Protein AF-A0A8J2JM93-F1 (afdb_monomer)

Sequence (73 aa):
MASQTKGLFQRAIALSGSAVAPWGFTPPEVVHAKSKQIAEFFQCPTDSPALLTKCLQEVPVSELLSMLKDDMV

Organism: NCBI:txid39272

InterPro domains:
  IPR002018 Carboxylesterase, type B [PF00135] (3-69)

pLDDT: mean 89.88, std 12.25, range [37.12, 97.06]

Solvent-accessible surface area (backbone atoms only — not comparable to full-atom values): 4814 Å² total; per-residue (Å²): 133,72,73,88,61,65,82,79,62,95,77,87,85,75,76,99,59,55,83,81,38,83,90,59,58,77,60,68,70,60,50,53,53,50,53,42,54,54,27,55,75,72,71,30,56,78,92,39,76,69,56,26,51,54,44,60,70,68,51,55,67,75,60,65,53,52,64,58,59,66,75,74,112

Foldseek 3Di:
DDPVCPPVDDDDDDDPDDCPPPVNDDDPVVVLVVLVVLCVVLVFDSPDPVRSVVSVVPDDPVVSCVVVVVVVD

Secondary structure (DSSP, 8-state):
--GGGTTS-S-----S--TTSTTT---HHHHHHHHHHHHHHTT---S-HHHHHHHHHHS-HHHHTHHHHHTT-

Mean predicted aligned error: 5.38 Å

Radius of gyration: 16.6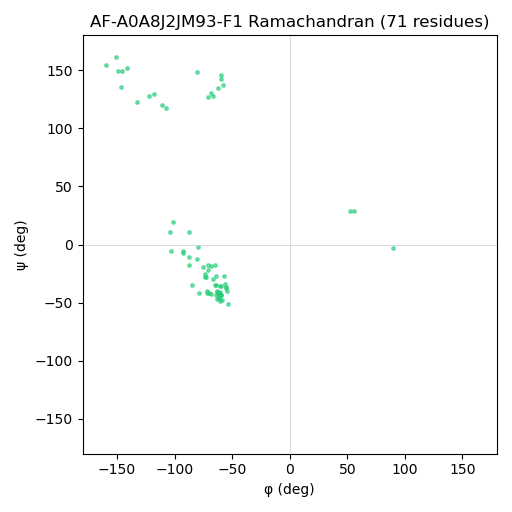8 Å; Cα contacts (8 Å, |Δi|>4): 27; chains: 1; bounding box: 42×32×25 Å

Nearest PDB structures (foldseek):
  7n4y-assembly1_B  TM=8.771E-01  e=5.127E-01  Bos indicus x Bos taurus

Structure (mmCIF, N/CA/C/O backbone):
data_AF-A0A8J2JM93-F1
#
_entry.id   AF-A0A8J2JM93-F1
#
loop_
_atom_site.group_PDB
_atom_site.id
_atom_site.type_symbol
_atom_site.label_atom_id
_atom_site.label_alt_id
_atom_site.label_comp_id
_atom_site.label_asym_id
_atom_site.label_entity_id
_atom_site.label_seq_id
_atom_site.pdbx_PDB_ins_code
_atom_site.Cartn_x
_atom_site.Cartn_y
_atom_site.Cartn_z
_atom_site.occupancy
_atom_site.B_iso_or_equiv
_atom_site.auth_seq_id
_atom_site.auth_comp_id
_atom_site.auth_asym_id
_atom_site.auth_atom_id
_atom_site.pdbx_PDB_model_num
ATOM 1 N N . MET A 1 1 ? -16.461 -1.479 -3.086 1.00 63.69 1 MET A N 1
ATOM 2 C CA . MET A 1 1 ? -16.746 -1.490 -1.631 1.00 63.69 1 MET A CA 1
ATOM 3 C C . MET A 1 1 ? -16.559 -2.918 -1.131 1.00 63.69 1 MET A C 1
ATOM 5 O O . MET A 1 1 ? -17.025 -3.823 -1.811 1.00 63.69 1 MET A O 1
ATOM 9 N N . ALA A 1 2 ? -15.822 -3.139 -0.038 1.00 84.00 2 ALA A N 1
ATOM 10 C CA . ALA A 1 2 ? -15.461 -4.490 0.409 1.00 84.00 2 ALA A CA 1
ATOM 11 C C . ALA A 1 2 ? -16.679 -5.247 0.968 1.00 84.00 2 ALA A C 1
ATOM 13 O O . ALA A 1 2 ? -17.356 -4.751 1.864 1.00 84.00 2 ALA A O 1
ATOM 14 N N . SER A 1 3 ? -16.959 -6.451 0.460 1.00 90.44 3 SER A N 1
ATOM 15 C CA . SER A 1 3 ? -18.082 -7.282 0.927 1.00 90.44 3 SER A CA 1
ATOM 16 C C . SER A 1 3 ? -17.909 -7.739 2.376 1.00 90.44 3 SER A C 1
ATOM 18 O O . SER A 1 3 ? -18.882 -7.788 3.122 1.00 90.44 3 SER A O 1
ATOM 20 N N . GLN A 1 4 ? -16.665 -8.010 2.782 1.00 94.50 4 GLN A N 1
ATOM 21 C CA . GLN A 1 4 ? -16.319 -8.555 4.098 1.00 94.50 4 GLN A CA 1
ATOM 22 C C . GLN A 1 4 ? -16.571 -7.582 5.257 1.00 94.50 4 GLN A C 1
ATOM 24 O O . GLN A 1 4 ? -16.643 -8.011 6.402 1.00 94.50 4 GLN A O 1
ATOM 29 N N . THR A 1 5 ? -16.705 -6.280 4.986 1.00 93.94 5 THR A N 1
ATOM 30 C CA . THR A 1 5 ? -16.965 -5.276 6.030 1.00 93.94 5 THR A CA 1
ATOM 31 C C . THR A 1 5 ? -18.456 -5.002 6.235 1.00 93.94 5 THR A C 1
ATOM 33 O O . THR A 1 5 ? -18.835 -4.273 7.155 1.00 93.94 5 THR A O 1
ATOM 36 N N . LYS A 1 6 ? -19.328 -5.583 5.399 1.00 92.69 6 LYS A N 1
ATOM 37 C CA . LYS A 1 6 ? -20.776 -5.386 5.479 1.00 92.69 6 LYS A CA 1
ATOM 38 C C . LYS A 1 6 ? -21.324 -5.999 6.771 1.00 92.69 6 LYS A C 1
ATOM 40 O O . LYS A 1 6 ? -21.110 -7.171 7.047 1.00 92.69 6 LYS A O 1
ATOM 45 N N . GLY A 1 7 ? -22.073 -5.204 7.535 1.00 94.19 7 GLY A N 1
ATOM 46 C CA . GLY A 1 7 ? -22.693 -5.637 8.793 1.00 94.19 7 GLY A CA 1
ATOM 47 C C . G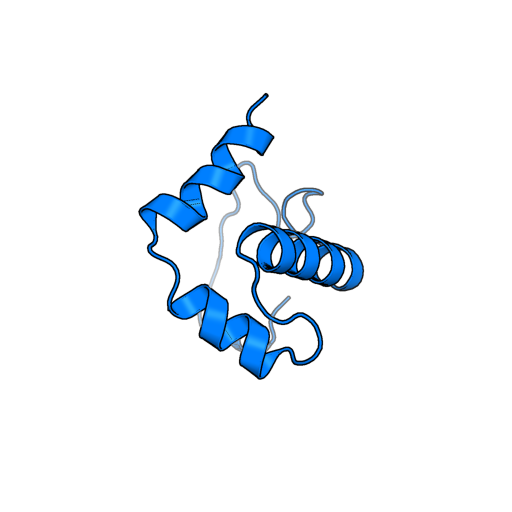LY A 1 7 ? -21.828 -5.444 10.041 1.00 94.19 7 GLY A C 1
ATOM 48 O O . GLY A 1 7 ? -22.322 -5.674 11.138 1.00 94.19 7 GLY A O 1
ATOM 49 N N . LEU A 1 8 ? -20.583 -4.968 9.906 1.00 96.94 8 LEU A N 1
ATOM 50 C CA . LEU A 1 8 ? -19.711 -4.678 11.055 1.00 96.94 8 LEU A CA 1
ATOM 51 C C . LEU A 1 8 ? -20.005 -3.323 11.723 1.00 96.94 8 LEU A C 1
ATOM 53 O O . LEU A 1 8 ? -19.519 -3.050 12.815 1.00 96.94 8 LEU A O 1
ATOM 57 N N . PHE A 1 9 ? -20.793 -2.463 11.077 1.00 95.25 9 PHE A N 1
ATOM 58 C CA . PHE A 1 9 ? -21.195 -1.154 11.588 1.00 95.25 9 PHE A CA 1
ATOM 59 C C . PHE A 1 9 ? -22.617 -0.819 11.136 1.00 95.25 9 PHE A C 1
ATOM 61 O O . PHE A 1 9 ? -23.057 -1.218 10.056 1.00 95.25 9 PHE A O 1
ATOM 68 N N . GLN A 1 10 ? -23.337 -0.057 11.962 1.00 96.88 10 GLN A N 1
ATOM 69 C CA . GLN A 1 10 ? -24.722 0.325 11.678 1.00 96.88 10 GLN A CA 1
ATOM 70 C C . GLN A 1 10 ? -24.821 1.567 10.781 1.00 96.88 10 GLN A C 1
ATOM 72 O O . GLN A 1 10 ? -25.763 1.678 9.993 1.00 96.88 10 GLN A O 1
ATOM 77 N N . ARG A 1 11 ? -23.889 2.522 10.929 1.00 95.56 11 ARG A N 1
ATOM 78 C CA . ARG A 1 11 ? -23.854 3.813 10.214 1.00 95.56 11 ARG A CA 1
ATOM 79 C C . ARG A 1 11 ? -22.407 4.297 10.065 1.00 95.56 11 ARG A C 1
ATOM 81 O O . ARG A 1 11 ? -21.541 3.868 10.820 1.00 95.56 11 ARG A O 1
ATOM 88 N N . ALA A 1 12 ? -22.173 5.215 9.131 1.00 94.06 12 ALA A N 1
ATOM 89 C CA . ALA A 1 12 ? -20.901 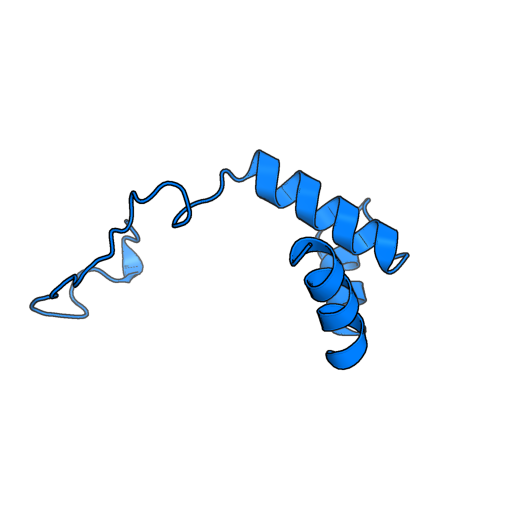5.912 8.945 1.00 94.06 12 ALA A CA 1
ATOM 90 C C . ALA 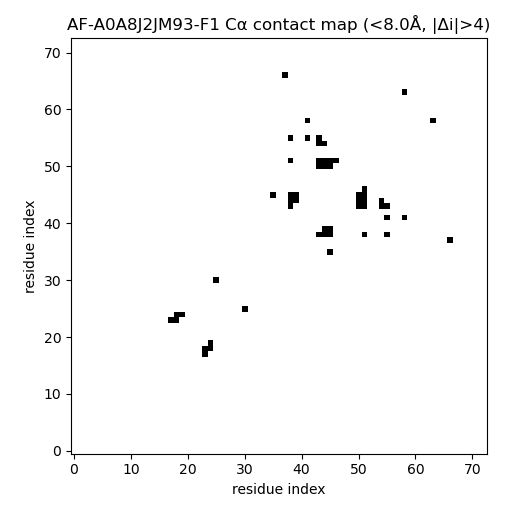A 1 12 ? -21.153 7.387 8.588 1.00 94.06 12 ALA A C 1
ATOM 92 O O . ALA A 1 12 ? -22.186 7.709 7.998 1.00 94.06 12 ALA A O 1
ATOM 93 N N . ILE A 1 13 ? -20.213 8.267 8.939 1.00 96.31 13 ILE A N 1
ATOM 94 C CA . ILE A 1 13 ? -20.201 9.683 8.548 1.00 96.31 13 ILE A CA 1
ATOM 95 C C . ILE A 1 13 ? -18.885 9.932 7.811 1.00 96.31 13 ILE A C 1
ATOM 97 O O . ILE A 1 13 ? -17.822 9.604 8.332 1.00 96.31 13 ILE A O 1
ATOM 101 N N . ALA A 1 14 ? -18.956 10.504 6.610 1.00 96.25 14 ALA A N 1
ATOM 102 C CA . ALA A 1 14 ? -17.787 10.908 5.837 1.00 96.25 14 ALA A CA 1
ATOM 103 C C . ALA A 1 14 ? -17.680 12.439 5.850 1.00 96.25 14 ALA A C 1
ATOM 105 O O . ALA A 1 14 ? -18.590 13.125 5.386 1.00 96.25 14 ALA A O 1
ATOM 106 N N . LEU A 1 15 ? -16.590 12.970 6.409 1.00 97.00 15 LEU A N 1
ATOM 107 C CA . LEU A 1 15 ? -16.323 14.407 6.505 1.00 97.00 15 LEU A CA 1
ATOM 108 C C . LEU A 1 15 ? -15.151 14.757 5.589 1.00 97.00 15 LEU A C 1
ATOM 110 O O . LEU A 1 15 ? -14.064 14.212 5.755 1.00 97.00 15 LEU A O 1
ATOM 114 N N . SER A 1 16 ? -15.386 15.647 4.622 1.00 95.88 16 SER A N 1
ATOM 115 C CA . SER A 1 16 ? -14.367 16.153 3.685 1.00 95.88 16 SER A CA 1
ATOM 116 C C . SER A 1 16 ? -13.555 15.067 2.952 1.00 95.88 16 SER A C 1
ATOM 118 O O . SER A 1 16 ? -12.412 15.295 2.569 1.00 95.88 16 SER A O 1
ATOM 120 N N . GLY A 1 17 ? -14.141 13.885 2.735 1.00 93.00 17 GLY A N 1
ATOM 121 C CA . GLY A 1 17 ? -13.497 12.753 2.069 1.00 93.00 17 GLY A CA 1
ATOM 122 C C . GLY A 1 17 ? -14.514 11.750 1.526 1.00 93.00 17 GLY A C 1
ATOM 123 O O . GLY A 1 17 ? -15.642 11.668 2.011 1.00 93.00 17 GLY A O 1
ATOM 124 N N . SER A 1 18 ? -14.127 10.996 0.497 1.00 93.31 18 SER A N 1
ATOM 125 C CA . SER A 1 18 ? -14.977 9.991 -0.152 1.00 93.31 18 SER A CA 1
ATOM 126 C C . SER A 1 18 ? -14.139 8.836 -0.696 1.00 93.31 18 SER A C 1
ATOM 128 O O . SER A 1 18 ? -13.012 9.043 -1.139 1.00 93.31 18 SER A O 1
ATOM 130 N N . ALA A 1 19 ? -14.710 7.628 -0.727 1.00 91.50 19 ALA A N 1
ATOM 131 C C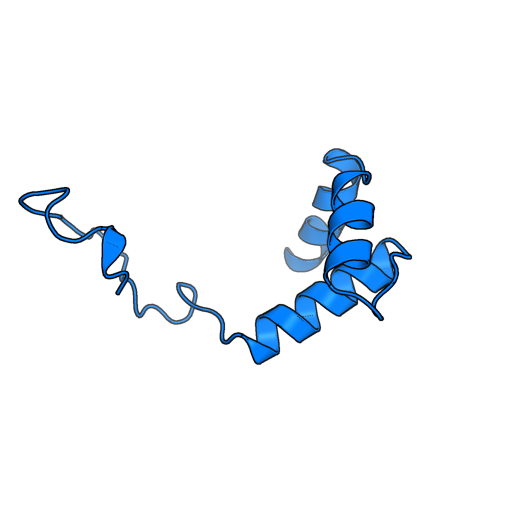A . ALA A 1 19 ? -14.057 6.434 -1.271 1.00 91.50 19 ALA A CA 1
ATOM 132 C C . ALA A 1 19 ? -13.780 6.515 -2.785 1.00 91.50 19 ALA A C 1
ATOM 134 O O . ALA A 1 19 ? -12.985 5.738 -3.299 1.00 91.50 19 ALA A O 1
ATOM 135 N N . VAL A 1 20 ? -14.449 7.428 -3.496 1.00 92.50 20 VAL A N 1
ATOM 136 C CA . VAL A 1 20 ? -14.262 7.658 -4.941 1.00 92.50 20 VAL A CA 1
ATOM 137 C C . VAL A 1 20 ? -13.460 8.926 -5.238 1.00 92.50 20 VAL A C 1
ATOM 139 O O . VAL A 1 20 ? -13.421 9.376 -6.380 1.00 92.50 20 VAL A O 1
ATOM 142 N N . ALA A 1 21 ? -12.844 9.539 -4.222 1.00 94.81 21 ALA A N 1
ATOM 143 C CA . ALA A 1 21 ? -11.927 10.646 -4.458 1.00 94.81 21 ALA A CA 1
ATOM 144 C C . ALA A 1 21 ? -10.758 10.175 -5.355 1.00 94.81 21 ALA A C 1
ATOM 146 O O . ALA A 1 21 ? -10.283 9.055 -5.157 1.00 94.81 21 ALA A O 1
ATOM 147 N N . PRO A 1 22 ? -10.248 11.001 -6.293 1.00 92.56 22 PRO A N 1
ATOM 148 C CA . PRO A 1 22 ? -9.183 10.592 -7.221 1.00 92.56 22 PRO A CA 1
ATOM 149 C C . PRO A 1 22 ? -7.893 10.098 -6.548 1.00 92.56 22 PRO A C 1
ATOM 151 O O . PRO A 1 22 ? -7.171 9.292 -7.116 1.00 92.56 22 PRO A O 1
ATOM 154 N N . TRP A 1 23 ? -7.612 10.567 -5.330 1.00 89.81 23 TRP A N 1
ATOM 155 C CA . TRP A 1 23 ? -6.467 10.155 -4.510 1.00 89.81 23 TRP A CA 1
ATOM 156 C C . TRP A 1 23 ? -6.787 8.993 -3.551 1.00 89.81 23 TRP A C 1
ATOM 158 O O . TRP A 1 23 ? -5.894 8.485 -2.879 1.00 89.81 23 TRP A O 1
ATOM 168 N N . GLY A 1 24 ? -8.056 8.583 -3.452 1.00 92.38 24 GLY A N 1
ATOM 169 C CA . GLY A 1 24 ? -8.526 7.531 -2.544 1.00 92.38 24 GLY A CA 1
ATOM 170 C C . GLY A 1 24 ? -8.440 6.116 -3.125 1.00 92.38 24 GLY A C 1
ATOM 171 O O . GLY A 1 24 ? -8.615 5.144 -2.389 1.00 92.38 24 GLY A O 1
ATOM 172 N N . PHE A 1 25 ? -8.175 5.984 -4.428 1.00 93.12 25 PHE A N 1
ATOM 173 C CA . PHE A 1 25 ? -7.992 4.704 -5.105 1.00 93.12 25 PHE A CA 1
ATOM 174 C C . PHE A 1 25 ? -6.971 4.831 -6.237 1.00 93.12 25 PHE A C 1
ATOM 176 O O . PHE A 1 25 ? -7.055 5.746 -7.051 1.00 93.12 25 PHE A O 1
ATOM 183 N N . THR A 1 26 ? -6.065 3.859 -6.325 1.00 94.12 26 THR A N 1
ATOM 184 C CA . THR A 1 26 ? -5.096 3.744 -7.417 1.00 94.12 26 THR A CA 1
ATOM 185 C C . THR A 1 26 ? -5.348 2.435 -8.164 1.00 94.12 26 THR A C 1
ATOM 187 O O . THR A 1 26 ? -5.422 1.387 -7.515 1.00 94.12 26 THR A O 1
ATOM 190 N N . PRO A 1 27 ? -5.466 2.457 -9.502 1.00 94.12 27 PRO A N 1
ATOM 191 C CA . PRO A 1 27 ? -5.663 1.246 -10.288 1.00 94.12 2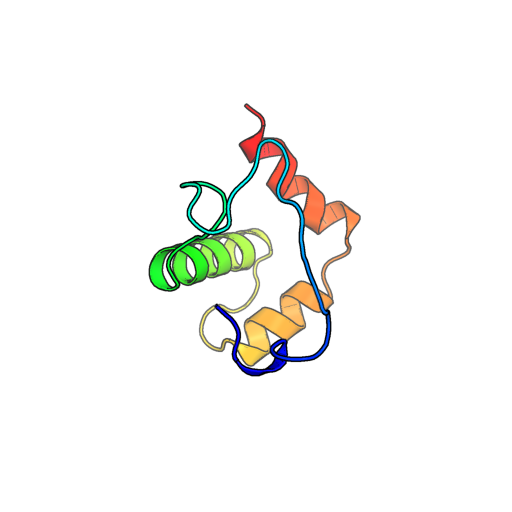7 PRO A CA 1
ATOM 192 C C . PRO A 1 27 ? -4.523 0.222 -10.122 1.00 94.12 27 PRO A C 1
ATOM 194 O O . PRO A 1 27 ? -3.363 0.627 -9.978 1.00 94.12 27 PRO A O 1
ATOM 197 N N . PRO A 1 28 ? -4.810 -1.095 -10.169 1.00 94.69 28 PRO A N 1
ATOM 198 C CA . PRO A 1 28 ? -3.808 -2.141 -9.948 1.00 94.69 28 PRO A CA 1
ATOM 199 C C . PRO A 1 28 ? -2.582 -2.043 -10.860 1.00 94.69 28 PRO A C 1
ATOM 201 O O . PRO A 1 28 ? -1.466 -2.288 -10.412 1.00 94.69 28 PRO A O 1
ATOM 204 N N . GLU A 1 29 ? -2.757 -1.649 -12.120 1.00 94.62 29 GLU A N 1
ATOM 205 C CA . GLU A 1 29 ? -1.670 -1.494 -13.085 1.00 94.62 29 GLU A CA 1
ATOM 206 C C . GLU A 1 29 ? -0.671 -0.404 -12.675 1.00 94.62 29 GLU A C 1
ATOM 208 O O . GLU A 1 29 ? 0.542 -0.608 -12.767 1.00 94.62 29 GLU A O 1
ATOM 213 N N . VAL A 1 30 ? -1.169 0.716 -12.142 1.00 94.50 30 VAL A N 1
ATOM 214 C CA . VAL A 1 30 ? -0.335 1.815 -11.643 1.00 94.50 30 VAL A CA 1
ATOM 215 C C . VAL A 1 30 ? 0.377 1.388 -10.363 1.00 94.50 30 VAL A C 1
ATOM 217 O O . VAL A 1 30 ? 1.569 1.648 -10.209 1.00 94.50 30 VAL A O 1
ATOM 220 N N . VAL A 1 31 ? -0.324 0.688 -9.463 1.00 93.75 31 VAL A N 1
ATOM 221 C CA . VAL A 1 31 ? 0.280 0.153 -8.232 1.00 93.75 31 VAL A CA 1
ATOM 222 C C . VAL A 1 31 ? 1.396 -0.834 -8.567 1.00 93.75 31 VAL A C 1
ATOM 224 O O . VAL A 1 31 ? 2.487 -0.703 -8.027 1.00 93.75 31 VAL A O 1
ATOM 227 N N . HIS A 1 32 ? 1.176 -1.767 -9.495 1.00 93.50 32 HIS A N 1
ATOM 228 C CA . HIS A 1 32 ? 2.192 -2.742 -9.896 1.00 93.50 32 HIS A CA 1
ATOM 229 C C . HIS A 1 32 ? 3.435 -2.078 -10.499 1.00 93.50 32 HIS A C 1
ATOM 231 O O . HIS A 1 32 ? 4.553 -2.482 -10.175 1.00 93.50 32 HIS A O 1
ATOM 237 N N . ALA A 1 33 ? 3.261 -1.061 -11.348 1.00 93.19 33 ALA A N 1
ATOM 238 C CA . ALA A 1 33 ? 4.383 -0.311 -11.908 1.00 93.19 33 ALA A CA 1
ATOM 239 C C . ALA A 1 33 ? 5.182 0.411 -10.809 1.00 93.19 33 ALA A C 1
ATOM 241 O O . ALA A 1 33 ? 6.40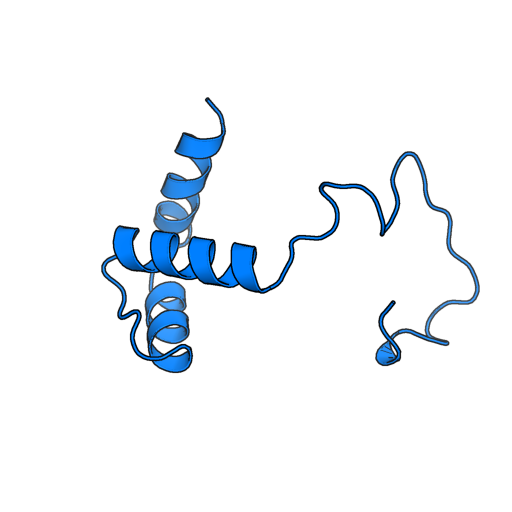3 0.274 -10.751 1.00 93.19 33 ALA A O 1
ATOM 242 N N . LYS A 1 34 ? 4.497 1.095 -9.883 1.00 92.06 34 LYS A N 1
ATOM 243 C CA . LYS A 1 34 ? 5.143 1.762 -8.741 1.00 92.06 34 LYS A CA 1
ATOM 244 C C . LYS A 1 34 ? 5.849 0.778 -7.808 1.00 92.06 34 LYS A C 1
ATOM 246 O O . LYS A 1 34 ? 6.965 1.040 -7.377 1.00 92.06 34 LYS A O 1
ATOM 251 N N . SER A 1 35 ? 5.246 -0.378 -7.526 1.00 93.00 35 SER A N 1
ATOM 252 C CA . SER A 1 35 ? 5.875 -1.428 -6.715 1.00 93.00 35 SER A CA 1
ATOM 253 C C . SER A 1 35 ? 7.173 -1.946 -7.336 1.00 93.00 35 SER A C 1
ATOM 255 O O . SER A 1 35 ? 8.115 -2.228 -6.600 1.00 93.00 35 SER A O 1
ATOM 257 N N . LYS A 1 36 ? 7.252 -2.037 -8.670 1.00 93.38 36 LYS A N 1
ATOM 258 C CA . LYS A 1 36 ? 8.500 -2.389 -9.363 1.00 93.38 36 LYS A CA 1
ATOM 259 C C . LYS A 1 36 ? 9.553 -1.291 -9.247 1.00 93.38 36 LYS A C 1
ATOM 261 O O . LYS A 1 36 ? 10.687 -1.616 -8.937 1.00 93.38 36 LYS A O 1
ATOM 266 N N . GLN A 1 37 ? 9.175 -0.021 -9.399 1.00 92.50 37 GLN A N 1
ATOM 267 C CA . GLN A 1 37 ? 10.098 1.110 -9.214 1.00 92.50 37 GLN A CA 1
ATOM 268 C C . GLN A 1 37 ? 10.688 1.145 -7.796 1.00 92.50 37 GLN A C 1
ATOM 270 O O . GLN A 1 37 ? 11.893 1.315 -7.634 1.00 92.50 37 GLN A O 1
ATOM 275 N N . ILE A 1 38 ? 9.854 0.915 -6.772 1.00 93.25 38 ILE A N 1
ATOM 276 C CA . ILE A 1 38 ? 10.307 0.789 -5.377 1.00 93.25 38 ILE A CA 1
ATOM 277 C C . ILE A 1 38 ? 11.310 -0.363 -5.248 1.00 93.25 38 ILE A C 1
ATOM 279 O O . ILE A 1 38 ? 12.371 -0.208 -4.651 1.00 93.25 38 ILE A O 1
ATOM 283 N N . ALA A 1 39 ? 10.980 -1.528 -5.808 1.00 93.88 39 ALA A N 1
ATOM 284 C CA . ALA A 1 39 ? 11.855 -2.690 -5.750 1.00 93.88 39 ALA A CA 1
ATOM 285 C C . ALA A 1 39 ? 13.194 -2.438 -6.459 1.00 93.88 39 ALA A C 1
ATOM 287 O O . ALA A 1 39 ? 14.232 -2.762 -5.898 1.00 93.88 39 ALA A O 1
ATOM 288 N N . GLU A 1 40 ? 13.192 -1.806 -7.632 1.00 93.50 40 GLU A N 1
ATOM 289 C CA . GLU A 1 40 ? 14.407 -1.435 -8.368 1.00 93.50 40 GLU A CA 1
ATOM 290 C C . GLU A 1 40 ? 15.292 -0.472 -7.566 1.00 93.50 40 GLU A C 1
ATOM 292 O O . GLU A 1 40 ? 16.507 -0.667 -7.514 1.00 93.50 40 GLU A O 1
ATOM 297 N N . PHE A 1 41 ? 14.696 0.509 -6.879 1.00 92.75 41 PHE A N 1
ATOM 298 C CA . PHE A 1 41 ? 15.420 1.452 -6.022 1.00 92.75 41 PHE A CA 1
ATOM 299 C C . PHE A 1 41 ? 16.174 0.747 -4.884 1.00 92.75 41 PHE A C 1
ATOM 301 O O . PHE A 1 41 ? 17.344 1.039 -4.642 1.00 92.75 41 PHE A O 1
ATOM 308 N N . PHE A 1 42 ? 15.536 -0.230 -4.232 1.00 94.12 42 PHE A N 1
ATOM 309 C CA . PHE A 1 42 ? 16.153 -1.044 -3.175 1.00 94.12 42 PHE A CA 1
ATOM 310 C C . PHE A 1 42 ? 16.888 -2.286 -3.701 1.00 94.12 42 PHE A C 1
ATOM 312 O O . PHE A 1 42 ? 17.271 -3.148 -2.914 1.00 94.12 42 PHE A O 1
ATOM 319 N N . GLN A 1 43 ? 17.092 -2.393 -5.021 1.00 94.31 43 GLN A N 1
ATOM 320 C CA . GLN A 1 43 ? 17.754 -3.530 -5.676 1.00 94.31 43 GLN A CA 1
ATOM 321 C C . GLN A 1 43 ? 17.101 -4.893 -5.368 1.00 94.31 43 GLN A C 1
ATOM 323 O O 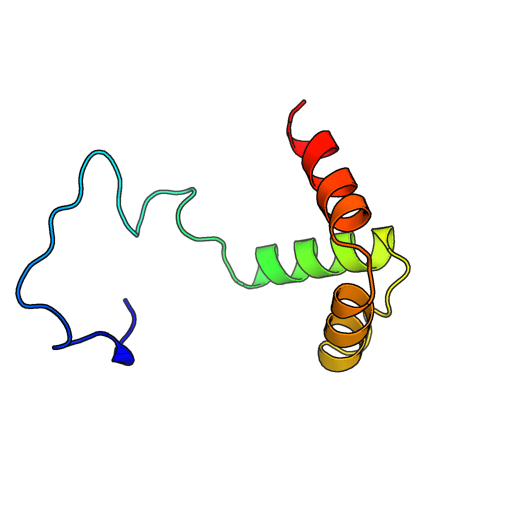. GLN A 1 43 ? 17.749 -5.940 -5.388 1.00 94.31 43 GLN A O 1
ATOM 328 N N . CYS A 1 44 ? 15.796 -4.889 -5.109 1.00 95.25 44 CYS A N 1
ATOM 329 C CA . CYS A 1 44 ? 15.002 -6.083 -4.881 1.00 95.25 44 CYS A CA 1
ATOM 330 C C . CYS A 1 44 ? 14.607 -6.773 -6.202 1.00 95.25 44 CYS A C 1
ATOM 332 O O . CYS A 1 44 ? 14.349 -6.103 -7.206 1.00 95.25 44 CYS A O 1
ATOM 334 N N . PRO A 1 45 ? 14.470 -8.114 -6.212 1.00 94.94 45 PRO A N 1
ATOM 335 C CA . PRO A 1 45 ? 14.030 -8.853 -7.395 1.00 94.94 45 PRO A CA 1
ATOM 336 C C . PRO A 1 45 ? 12.616 -8.451 -7.832 1.00 94.94 45 PRO A C 1
ATOM 338 O O . PRO A 1 45 ? 11.701 -8.421 -7.009 1.00 94.94 45 PRO A O 1
ATOM 341 N N . THR A 1 46 ? 12.405 -8.222 -9.131 1.00 94.12 46 THR A N 1
ATOM 342 C CA 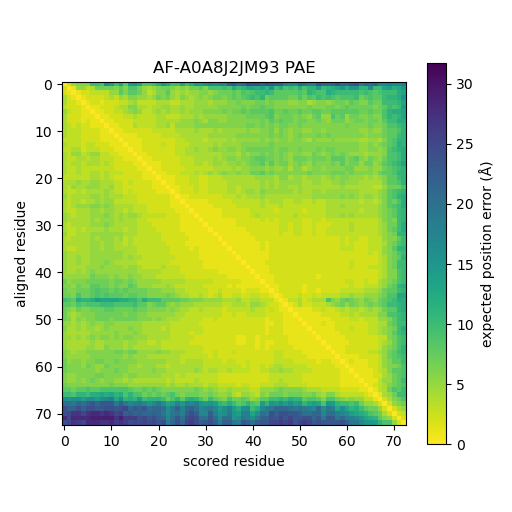. THR A 1 46 ? 11.090 -7.859 -9.702 1.00 94.12 46 THR A CA 1
ATOM 343 C C . THR A 1 46 ? 10.380 -9.010 -10.420 1.00 94.12 46 THR A C 1
ATOM 345 O O . THR A 1 46 ? 9.212 -8.875 -10.794 1.00 94.12 46 THR A O 1
ATOM 348 N N . ASP A 1 47 ? 11.046 -10.160 -10.558 1.00 90.31 47 ASP A N 1
ATOM 349 C CA . ASP A 1 47 ? 10.554 -11.326 -11.306 1.00 90.31 47 ASP A CA 1
ATOM 350 C C . ASP A 1 47 ? 9.440 -12.094 -10.584 1.00 90.31 47 ASP A C 1
ATOM 352 O O . ASP A 1 47 ? 8.598 -12.737 -11.211 1.00 90.31 47 ASP A O 1
ATOM 356 N N . SER A 1 48 ? 9.428 -12.044 -9.249 1.00 93.12 48 SER A N 1
ATOM 357 C CA . SER A 1 48 ? 8.476 -12.774 -8.411 1.00 93.12 48 SER A CA 1
ATOM 358 C C . SER A 1 48 ? 7.878 -11.857 -7.347 1.00 93.12 48 SER A C 1
ATOM 360 O O . SER A 1 48 ? 8.626 -11.349 -6.508 1.00 93.12 48 SER A O 1
ATOM 362 N N . PRO A 1 49 ? 6.539 -11.704 -7.289 1.00 91.94 49 PRO A N 1
ATOM 363 C CA . PRO A 1 49 ? 5.878 -10.907 -6.255 1.00 91.94 49 PRO A CA 1
ATOM 364 C C . PRO A 1 49 ? 6.226 -11.357 -4.831 1.00 91.94 49 PRO A C 1
ATOM 366 O O . PRO A 1 49 ? 6.333 -10.535 -3.923 1.00 91.94 49 PRO A O 1
ATOM 369 N N . ALA A 1 50 ? 6.430 -12.662 -4.631 1.00 95.19 50 ALA A N 1
ATOM 370 C CA . ALA A 1 50 ? 6.778 -13.221 -3.330 1.00 95.19 50 ALA A CA 1
ATOM 371 C C . ALA A 1 50 ? 8.215 -12.869 -2.914 1.00 95.19 50 ALA A C 1
ATOM 373 O O . ALA A 1 50 ? 8.445 -12.558 -1.748 1.00 95.19 50 ALA A O 1
ATOM 374 N N . LEU A 1 51 ? 9.172 -12.902 -3.849 1.00 95.19 51 LEU A N 1
ATOM 375 C CA . LEU A 1 51 ? 10.564 -12.526 -3.572 1.00 95.19 51 LEU A CA 1
ATOM 376 C C . LEU A 1 51 ? 10.707 -11.016 -3.388 1.00 95.19 51 LEU A C 1
ATOM 378 O O . LEU A 1 51 ? 11.359 -10.588 -2.441 1.00 95.19 51 LEU A O 1
ATOM 382 N N . LEU A 1 52 ? 10.030 -10.231 -4.230 1.00 94.94 52 LEU A N 1
ATOM 383 C CA . LEU A 1 52 ? 9.946 -8.777 -4.106 1.00 94.94 52 LEU A CA 1
ATOM 384 C C . LEU A 1 52 ? 9.455 -8.387 -2.710 1.00 94.94 52 LEU A C 1
ATOM 386 O O . LEU A 1 52 ? 10.093 -7.600 -2.017 1.00 94.94 52 LEU A O 1
ATOM 390 N N . THR A 1 53 ? 8.336 -8.979 -2.279 1.00 96.12 53 THR A N 1
ATOM 391 C CA . THR A 1 53 ? 7.721 -8.669 -0.982 1.00 96.12 53 THR A CA 1
ATOM 392 C C . THR A 1 53 ? 8.635 -9.047 0.179 1.00 96.12 53 THR A C 1
ATOM 394 O O . THR A 1 53 ? 8.783 -8.257 1.106 1.00 96.12 53 THR A O 1
ATOM 397 N N . LYS A 1 54 ? 9.274 -10.223 0.128 1.00 97.06 54 LYS A N 1
ATOM 398 C CA . LYS A 1 54 ? 10.233 -10.644 1.159 1.00 97.06 54 LYS A CA 1
ATOM 399 C C . LYS A 1 54 ? 11.423 -9.693 1.253 1.00 97.06 54 LYS A C 1
ATOM 401 O O . LYS A 1 54 ? 11.768 -9.283 2.349 1.00 97.06 54 LYS A O 1
ATOM 406 N N . CYS A 1 55 ? 11.988 -9.300 0.114 1.00 96.31 55 CYS A N 1
ATOM 407 C CA . CYS A 1 55 ? 13.108 -8.366 0.076 1.00 96.31 55 CYS A CA 1
ATOM 408 C C . CYS A 1 55 ? 12.734 -7.008 0.689 1.00 96.31 55 CYS A C 1
ATOM 410 O O . CYS A 1 55 ? 13.412 -6.535 1.593 1.00 96.31 55 CYS A O 1
ATOM 412 N N . LEU A 1 56 ? 11.597 -6.420 0.293 1.00 95.00 56 LEU A N 1
ATOM 413 C CA . LEU A 1 56 ? 11.147 -5.141 0.858 1.00 95.00 56 LEU A CA 1
ATOM 414 C C . LEU A 1 56 ? 10.825 -5.214 2.360 1.00 95.00 56 LEU A C 1
ATOM 416 O O . LEU A 1 56 ? 10.939 -4.206 3.049 1.00 95.00 56 LEU A O 1
ATOM 420 N N . GLN A 1 57 ? 10.432 -6.382 2.879 1.00 96.44 57 GLN A N 1
ATOM 421 C CA . GLN A 1 57 ? 10.221 -6.594 4.318 1.00 96.44 57 GLN A CA 1
ATOM 422 C C . GLN A 1 57 ? 11.526 -6.619 5.126 1.00 96.44 57 GLN A C 1
ATOM 424 O O . GLN A 1 57 ? 11.484 -6.393 6.335 1.00 96.44 57 GLN A O 1
ATOM 429 N N . GLU A 1 58 ? 12.663 -6.894 4.485 1.00 96.56 58 GLU A N 1
ATOM 430 C CA . GLU A 1 58 ? 13.989 -6.887 5.113 1.00 96.56 58 GLU A CA 1
ATOM 431 C C . GLU A 1 58 ? 14.637 -5.491 5.099 1.00 96.56 58 GLU A C 1
ATOM 433 O O . GLU A 1 58 ? 15.539 -5.228 5.896 1.00 96.56 58 GLU A O 1
ATOM 438 N N . VAL A 1 59 ? 14.158 -4.573 4.248 1.00 94.94 59 VAL A N 1
ATOM 439 C CA . VAL A 1 59 ? 14.654 -3.191 4.188 1.00 94.94 59 VAL A CA 1
ATOM 440 C C . VAL A 1 59 ? 14.268 -2.434 5.469 1.00 94.94 59 VAL A C 1
ATOM 442 O O . VAL A 1 59 ? 13.090 -2.412 5.848 1.00 94.94 59 VAL A O 1
ATOM 445 N N . PRO A 1 60 ? 15.214 -1.749 6.138 1.00 95.06 60 PRO A N 1
ATOM 446 C CA . PRO A 1 60 ? 14.905 -0.925 7.298 1.00 95.06 60 PRO A CA 1
ATOM 447 C C . PRO A 1 60 ? 13.871 0.161 6.977 1.00 95.06 60 PRO A C 1
ATOM 449 O O . PRO A 1 60 ? 13.969 0.869 5.976 1.00 95.06 60 PRO A O 1
ATOM 452 N N . VAL A 1 61 ? 12.908 0.374 7.878 1.00 93.94 61 VAL A N 1
ATOM 453 C CA . VAL A 1 61 ? 11.840 1.377 7.689 1.00 93.94 61 VAL A CA 1
ATOM 454 C C . VAL A 1 61 ? 12.396 2.779 7.418 1.00 93.94 61 VAL A C 1
ATOM 456 O O . VAL A 1 61 ? 11.847 3.507 6.597 1.00 93.94 61 VAL A O 1
ATOM 459 N N . SER A 1 62 ? 13.497 3.166 8.068 1.00 92.94 62 SER A N 1
ATOM 460 C CA . SER A 1 62 ? 14.149 4.460 7.833 1.00 92.94 62 SER A CA 1
ATOM 461 C C . SER A 1 62 ? 14.605 4.646 6.385 1.00 92.94 62 SER A C 1
ATOM 463 O O . SER A 1 62 ? 14.526 5.758 5.865 1.00 92.94 62 SER A O 1
ATOM 465 N N . GLU A 1 63 ? 15.053 3.568 5.741 1.00 92.69 63 GLU A N 1
ATOM 466 C CA . GLU A 1 63 ? 15.477 3.566 4.342 1.00 92.69 63 GLU A CA 1
ATOM 467 C C . GLU A 1 63 ? 14.267 3.536 3.408 1.00 92.69 63 GLU A C 1
ATOM 469 O O . GLU A 1 63 ? 14.219 4.334 2.477 1.00 92.69 63 GLU A O 1
ATOM 474 N N . LEU A 1 64 ? 13.233 2.740 3.707 1.00 91.69 64 LEU A N 1
ATOM 475 C CA . LEU A 1 64 ? 11.971 2.748 2.947 1.00 91.69 64 LEU A CA 1
ATOM 476 C C . LEU A 1 64 ? 11.349 4.151 2.865 1.00 91.69 64 LEU A C 1
ATOM 478 O O . LEU A 1 64 ? 10.871 4.571 1.813 1.00 91.69 64 LEU A O 1
ATOM 482 N N . LEU A 1 65 ? 11.397 4.907 3.965 1.00 91.50 65 LEU A N 1
ATOM 483 C CA . LEU A 1 65 ? 10.892 6.280 4.019 1.00 91.50 65 LEU A CA 1
ATOM 484 C C . LEU A 1 65 ? 11.747 7.285 3.232 1.00 91.50 65 LEU A C 1
ATOM 486 O O . LEU A 1 65 ? 11.268 8.387 2.963 1.00 91.50 65 LEU A O 1
ATOM 490 N N . SER A 1 66 ? 12.995 6.956 2.885 1.00 88.00 66 SER A N 1
ATOM 491 C CA . SER A 1 66 ? 13.842 7.856 2.088 1.00 88.00 66 SER A CA 1
ATOM 492 C C . SER A 1 66 ? 13.262 8.084 0.692 1.00 88.00 66 SER A C 1
ATOM 494 O O . SER A 1 66 ? 13.260 9.218 0.227 1.00 88.00 66 SER A O 1
ATOM 496 N N . MET A 1 67 ? 12.635 7.059 0.109 1.00 80.50 67 MET A N 1
ATOM 497 C CA . MET A 1 67 ? 11.988 7.147 -1.200 1.00 80.50 67 MET A CA 1
ATOM 498 C C . MET A 1 67 ? 10.765 8.081 -1.201 1.00 80.50 67 MET A C 1
ATOM 500 O O . MET A 1 67 ? 10.462 8.710 -2.205 1.00 80.50 67 MET A O 1
ATOM 504 N N . LEU A 1 68 ? 10.068 8.213 -0.065 1.00 74.00 68 LEU A N 1
ATOM 505 C CA . LEU A 1 68 ? 8.900 9.096 0.055 1.00 74.00 68 LEU A CA 1
ATOM 506 C C . LEU A 1 68 ? 9.273 10.580 0.152 1.00 74.00 68 LEU A C 1
ATOM 508 O O . LEU A 1 68 ? 8.413 11.432 -0.061 1.00 74.00 68 LEU A O 1
ATOM 512 N N . LYS A 1 69 ? 10.524 10.911 0.506 1.00 62.38 69 LYS A N 1
ATOM 513 C CA . LYS A 1 69 ? 10.960 12.313 0.572 1.00 62.38 69 LYS A CA 1
ATOM 514 C C . LYS A 1 69 ? 11.123 12.938 -0.813 1.00 62.38 69 LYS A C 1
ATOM 516 O O . LYS A 1 69 ? 10.937 14.145 -0.919 1.00 62.38 69 LYS A O 1
ATOM 521 N N . ASP A 1 70 ? 11.421 12.142 -1.840 1.00 54.94 70 ASP A N 1
ATOM 522 C CA . ASP A 1 70 ? 11.565 12.632 -3.217 1.00 54.94 70 ASP A CA 1
ATOM 523 C C . ASP A 1 70 ? 10.216 12.982 -3.874 1.00 54.94 70 ASP A C 1
ATOM 525 O O . ASP A 1 70 ? 10.164 13.876 -4.710 1.00 54.94 70 ASP A O 1
ATOM 529 N N . ASP A 1 71 ? 9.104 12.373 -3.441 1.00 53.47 71 ASP A N 1
ATOM 530 C CA . ASP A 1 71 ? 7.746 12.692 -3.926 1.00 53.47 71 ASP A CA 1
ATOM 531 C C . ASP A 1 71 ? 7.140 13.970 -3.281 1.00 53.47 71 ASP A C 1
ATOM 533 O O . ASP A 1 71 ? 6.014 14.355 -3.606 1.00 53.47 71 ASP A O 1
ATOM 537 N N . MET A 1 72 ? 7.845 14.622 -2.341 1.00 37.12 72 MET A N 1
ATOM 538 C CA . MET A 1 72 ? 7.411 15.866 -1.670 1.00 37.12 72 MET A CA 1
ATOM 539 C C . MET A 1 72 ? 8.080 17.144 -2.222 1.00 37.12 72 MET A C 1
ATOM 541 O O . MET A 1 72 ? 8.069 18.175 -1.539 1.00 37.12 72 MET A O 1
ATOM 545 N N . VAL A 1 73 ? 8.631 17.096 -3.441 1.00 39.50 73 VAL A N 1
ATOM 546 C CA . VAL A 1 73 ? 9.086 18.271 -4.214 1.00 39.50 73 VAL A CA 1
ATOM 547 C C . VAL A 1 73 ? 8.173 18.510 -5.410 1.00 39.50 73 VAL A C 1
ATOM 549 O O . VAL A 1 73 ? 7.887 17.540 -6.143 1.00 39.50 73 VAL A O 1
#